Protein AF-A0A964H8T5-F1 (afdb_monomer)

Nearest PDB structures (foldseek):
  8rdw-assembly1_Qb  TM=2.707E-01  e=1.344E+00  Psychrobacter urativorans
  7ane-assembly1_L  TM=2.954E-01  e=2.778E+00  Leishmania major
  6tc5-assembly1_AAA  TM=3.002E-01  e=4.344E+00  Sorghum bicolor

Radius of gyration: 20.87 Å; Cα contacts (8 Å, |Δi|>4): 339; chains: 1; bounding box: 49×33×63 Å

Solvent-accessible surface area (backbone atoms only — not comparable to full-atom values): 9439 Å² total; per-residue (Å²): 131,40,15,21,46,33,18,41,90,88,65,52,77,44,73,36,87,81,26,34,17,25,14,31,51,101,88,43,81,39,74,54,54,76,90,35,53,35,66,64,55,86,80,43,48,80,47,72,41,82,40,29,30,22,37,27,33,40,98,91,38,83,40,80,35,54,56,58,95,91,38,60,39,22,21,40,29,28,38,65,43,70,33,53,46,66,73,24,33,46,28,54,46,77,76,43,88,59,77,79,77,76,96,65,70,54,12,10,39,26,35,46,98,93,36,61,19,32,27,31,44,82,80,46,90,42,70,90,61,37,64,84,76,64,33,77,68,52,51,54,50,47,53,51,54,47,53,54,56,42,70,76,43,73,85,44,65,66,58,56,53,51,45,49,48,62,73,76,69,108

Sequence (170 aa):
MPSLLYADPRGRIFDSPRHQALGLSGGDFVPVPERDLVPLPPGSEIFVIRKGIVVAQRDGAPAYLERLGGKRIFPVAAFMPAGYTRTLLPAYVERDEKPLLPLWSYTALAWHKGRICGAAELVARNPKADPELHSPEQDKRLATLVGERLRREPGNRLLRQLARCALEYH

Foldseek 3Di:
DWFAWWAFPVRDIDTDPQWFFWFDDPNDTDGQDPVQWDFADPPKDKDWPPQWFAWTDHPRDIDTHQDDPNGGITWMWMAGWPQKDAPGAADTDGNDPDDDDPPGPTFHWTDDPNGIITRIDRRDDDPVRDVVCVDPVNLVVLLVVLVVVCVVPVPDPVSVVVSCCSNVPD

Mean predicted aligned error: 5.76 Å

pLDDT: mean 93.68, std 6.3, range [61.41, 98.62]

Structure (mmCIF, N/CA/C/O backbone):
data_AF-A0A964H8T5-F1
#
_entry.id   AF-A0A964H8T5-F1
#
loop_
_atom_site.group_PDB
_atom_site.id
_atom_site.type_symbol
_atom_site.label_atom_id
_atom_s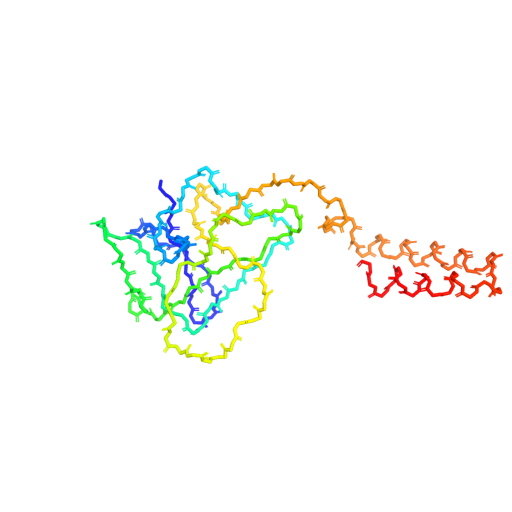ite.label_alt_id
_atom_site.label_comp_id
_atom_site.label_asym_id
_atom_site.label_entity_id
_atom_site.label_seq_id
_atom_site.pdbx_PDB_ins_code
_atom_site.Cartn_x
_atom_site.Cartn_y
_atom_site.Cartn_z
_atom_site.occupancy
_atom_site.B_iso_or_equiv
_atom_site.auth_seq_id
_atom_site.auth_comp_id
_atom_site.auth_asym_id
_atom_site.auth_atom_id
_atom_site.pdbx_PDB_model_num
ATOM 1 N N . MET A 1 1 ? 1.360 9.350 -17.872 1.00 86.56 1 MET A N 1
ATOM 2 C CA . MET A 1 1 ? 1.784 7.971 -17.559 1.00 86.56 1 MET A CA 1
ATOM 3 C C . MET A 1 1 ? 2.269 7.888 -16.118 1.00 86.56 1 MET A C 1
ATOM 5 O O . MET A 1 1 ? 3.174 8.641 -15.767 1.00 86.56 1 MET A O 1
ATOM 9 N N . PRO A 1 2 ? 1.676 7.023 -15.282 1.00 96.94 2 PRO A N 1
ATOM 10 C CA . PRO A 1 2 ? 2.133 6.784 -13.913 1.00 96.94 2 PRO A CA 1
ATOM 11 C C . PRO A 1 2 ? 3.502 6.098 -13.882 1.00 96.94 2 PRO A C 1
ATOM 13 O O . PRO A 1 2 ? 3.706 5.097 -14.575 1.00 96.94 2 PRO A O 1
ATOM 16 N N . SER A 1 3 ? 4.438 6.627 -13.094 1.00 97.94 3 SER A N 1
ATOM 17 C CA . SER A 1 3 ? 5.787 6.069 -12.978 1.00 97.94 3 SER A CA 1
ATOM 18 C C . SER A 1 3 ? 5.905 5.093 -11.813 1.00 97.94 3 SER A C 1
ATOM 20 O O . SER A 1 3 ? 5.216 5.201 -10.796 1.00 97.94 3 SER A O 1
ATOM 22 N N . LEU A 1 4 ? 6.792 4.115 -11.987 1.00 98.31 4 LEU A N 1
ATOM 23 C CA . LEU A 1 4 ? 7.150 3.129 -10.977 1.00 98.31 4 LEU A CA 1
ATOM 24 C C . LEU A 1 4 ? 7.574 3.819 -9.677 1.00 98.31 4 LEU A C 1
ATOM 26 O O . LEU A 1 4 ? 8.394 4.734 -9.712 1.00 98.31 4 LEU A O 1
AT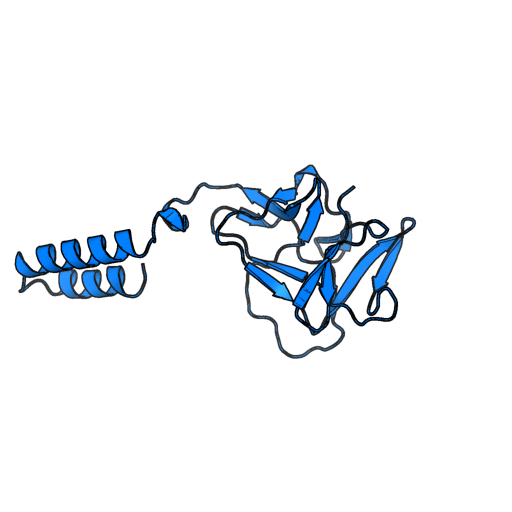OM 30 N N . LEU A 1 5 ? 7.101 3.295 -8.547 1.00 98.50 5 LEU A N 1
ATOM 31 C CA . LEU A 1 5 ? 7.672 3.545 -7.228 1.00 98.50 5 LEU A CA 1
ATOM 32 C C . LEU A 1 5 ? 8.459 2.322 -6.753 1.00 98.50 5 LEU A C 1
ATOM 34 O O . LEU A 1 5 ? 8.057 1.183 -6.982 1.00 98.50 5 LEU A O 1
ATOM 38 N N . TYR A 1 6 ? 9.576 2.555 -6.074 1.00 98.56 6 TYR A N 1
ATOM 39 C CA . TYR A 1 6 ? 10.396 1.507 -5.473 1.00 98.56 6 TYR A CA 1
ATOM 40 C C . TYR A 1 6 ? 11.024 1.989 -4.165 1.00 98.56 6 TYR A C 1
ATOM 42 O O . TYR A 1 6 ? 11.146 3.190 -3.923 1.00 98.56 6 TYR A O 1
ATOM 50 N N . ALA A 1 7 ? 11.461 1.048 -3.330 1.00 98.62 7 ALA A N 1
ATOM 51 C CA . ALA A 1 7 ? 12.202 1.341 -2.111 1.00 98.62 7 ALA A CA 1
ATOM 52 C C . ALA A 1 7 ? 13.691 1.012 -2.252 1.00 98.62 7 ALA A C 1
ATOM 54 O O . ALA A 1 7 ? 14.068 0.029 -2.892 1.00 98.62 7 ALA A O 1
ATOM 55 N N . ASP A 1 8 ? 14.544 1.802 -1.606 1.00 97.75 8 ASP A N 1
ATOM 56 C CA . ASP A 1 8 ? 15.945 1.444 -1.378 1.00 97.75 8 ASP A CA 1
ATOM 57 C C . ASP A 1 8 ? 16.100 0.494 -0.162 1.00 97.75 8 ASP A C 1
ATOM 59 O O . ASP A 1 8 ? 15.124 0.188 0.531 1.00 97.75 8 ASP A O 1
ATOM 63 N N . PRO A 1 9 ? 17.319 0.020 0.169 1.00 97.06 9 PRO A N 1
ATOM 64 C CA . PRO A 1 9 ? 17.523 -0.868 1.317 1.00 97.06 9 PRO A CA 1
ATOM 65 C C . PRO A 1 9 ? 17.124 -0.271 2.671 1.00 97.06 9 PRO A C 1
ATOM 67 O O . PRO A 1 9 ? 16.780 -1.029 3.584 1.00 97.06 9 PRO A O 1
ATOM 70 N N . ARG A 1 10 ? 17.137 1.064 2.789 1.00 97.06 10 ARG A N 1
ATOM 71 C CA . ARG A 1 10 ? 16.727 1.811 3.986 1.00 97.06 10 ARG A CA 1
ATOM 72 C C . ARG A 1 10 ? 15.213 2.051 4.037 1.00 97.06 10 ARG A C 1
ATOM 74 O O . ARG A 1 10 ? 14.747 2.651 4.995 1.00 97.06 10 ARG A O 1
ATOM 81 N N . GLY A 1 11 ? 14.457 1.584 3.041 1.00 96.56 11 GLY A N 1
ATOM 82 C CA . GLY A 1 11 ? 13.008 1.761 2.957 1.00 96.56 11 GLY A CA 1
ATOM 83 C C . GLY A 1 11 ? 12.575 3.140 2.460 1.00 96.56 11 GLY A C 1
ATOM 84 O O . GLY A 1 11 ? 11.400 3.475 2.555 1.00 96.56 11 GLY A O 1
ATOM 85 N N . ARG A 1 12 ? 13.497 3.950 1.925 1.00 97.62 12 ARG A N 1
ATOM 86 C CA . ARG A 1 12 ? 13.146 5.244 1.328 1.00 97.62 12 ARG A CA 1
ATOM 87 C C . ARG A 1 12 ? 12.532 5.015 -0.043 1.00 97.62 12 ARG A C 1
ATOM 89 O O . ARG A 1 12 ? 13.066 4.224 -0.820 1.00 97.62 12 ARG A O 1
ATOM 96 N N . ILE A 1 13 ? 11.440 5.717 -0.319 1.00 98.06 13 ILE A N 1
ATOM 97 C CA . ILE A 1 13 ? 10.645 5.565 -1.535 1.00 98.06 13 ILE A CA 1
ATOM 98 C C . ILE A 1 13 ? 11.135 6.545 -2.603 1.00 98.06 13 ILE A C 1
ATOM 100 O O . ILE A 1 13 ? 11.359 7.719 -2.314 1.00 98.06 13 ILE A O 1
ATOM 104 N N . PHE A 1 14 ? 11.288 6.058 -3.829 1.00 98.06 14 PHE A N 1
ATOM 105 C CA . PHE A 1 14 ? 11.718 6.829 -4.992 1.00 98.06 14 PHE A CA 1
ATOM 106 C C . PHE A 1 14 ? 10.849 6.479 -6.194 1.00 98.06 14 PHE A C 1
ATOM 108 O O . PHE A 1 14 ? 10.369 5.348 -6.304 1.00 98.06 14 PHE A O 1
ATOM 115 N N . ASP A 1 15 ? 10.683 7.424 -7.113 1.00 97.50 15 ASP A N 1
ATOM 116 C CA . ASP A 1 15 ? 10.072 7.171 -8.409 1.00 97.50 15 ASP A CA 1
ATOM 117 C C . ASP A 1 15 ? 11.125 6.856 -9.483 1.00 97.50 15 ASP A C 1
ATOM 119 O O . ASP A 1 15 ? 12.313 7.168 -9.361 1.00 97.50 15 ASP A O 1
ATOM 123 N N . SER A 1 16 ? 10.694 6.210 -10.565 1.00 96.81 16 SER A N 1
ATOM 124 C CA . SER A 1 16 ? 11.520 6.006 -11.753 1.00 96.81 16 SER A CA 1
ATOM 125 C C . SER A 1 16 ? 10.772 6.451 -13.011 1.00 96.81 16 SER A C 1
ATOM 127 O O . SER A 1 16 ? 10.031 5.657 -13.586 1.00 96.81 16 SER A O 1
ATOM 129 N N . PRO A 1 17 ? 10.985 7.686 -13.506 1.00 93.50 17 PRO A N 1
ATOM 130 C CA . PRO A 1 17 ? 10.256 8.223 -14.663 1.00 93.50 17 PRO A CA 1
ATOM 131 C C . PRO A 1 17 ? 10.416 7.416 -15.959 1.00 93.50 17 PRO A C 1
ATOM 133 O O . PRO A 1 17 ? 9.584 7.508 -16.855 1.00 93.50 17 PRO A O 1
ATOM 136 N N . ARG A 1 18 ? 11.491 6.623 -16.069 1.00 94.38 18 ARG A N 1
ATOM 137 C CA . ARG A 1 18 ? 11.777 5.760 -17.229 1.00 94.38 18 ARG A CA 1
ATOM 138 C C . ARG A 1 18 ? 11.046 4.414 -17.189 1.00 94.38 18 ARG A C 1
ATOM 140 O O . ARG A 1 18 ? 11.165 3.648 -18.139 1.00 94.38 18 ARG A O 1
ATOM 147 N N . HIS A 1 19 ? 10.347 4.114 -16.097 1.00 97.75 19 HIS A N 1
ATOM 148 C CA . HIS A 1 19 ? 9.633 2.859 -15.902 1.00 97.75 19 HIS A CA 1
ATOM 149 C C . HIS A 1 19 ? 8.174 3.161 -15.569 1.00 97.75 19 HIS A C 1
ATOM 151 O O . HIS A 1 19 ? 7.871 3.897 -14.630 1.00 97.75 19 HIS A O 1
ATOM 157 N N . GLN A 1 20 ? 7.260 2.587 -16.339 1.00 98.00 20 GLN A N 1
ATOM 158 C CA . GLN A 1 20 ? 5.832 2.681 -16.082 1.00 98.00 20 GLN A CA 1
ATOM 159 C C . GLN A 1 20 ? 5.445 1.750 -14.933 1.00 98.00 20 GLN A C 1
ATOM 161 O O . GLN A 1 20 ? 5.897 0.603 -14.881 1.00 98.00 20 GLN A O 1
ATOM 166 N N . ALA A 1 21 ? 4.597 2.238 -14.026 1.00 98.38 21 ALA A N 1
ATOM 167 C CA . ALA A 1 21 ? 4.057 1.415 -12.952 1.00 98.38 21 ALA A CA 1
ATOM 168 C C . ALA A 1 21 ? 3.143 0.317 -13.513 1.00 98.38 21 ALA A C 1
ATOM 170 O O . ALA A 1 21 ? 2.263 0.586 -14.340 1.00 98.38 21 ALA A O 1
ATOM 171 N N . LEU A 1 22 ? 3.338 -0.905 -13.021 1.00 98.56 22 LEU A N 1
ATOM 172 C CA . LEU A 1 22 ? 2.464 -2.042 -13.279 1.00 98.56 22 LEU A CA 1
ATOM 173 C C . LEU A 1 22 ? 1.727 -2.433 -11.994 1.00 98.56 22 LEU A C 1
ATOM 175 O O . LEU A 1 22 ? 2.213 -2.210 -10.884 1.00 98.56 22 LEU A O 1
ATOM 179 N N . GLY A 1 23 ? 0.556 -3.030 -12.166 1.00 98.31 23 GLY A N 1
ATOM 180 C CA . GLY A 1 23 ? -0.157 -3.774 -11.137 1.00 98.31 23 GLY A CA 1
ATOM 181 C C . GLY A 1 23 ? -0.382 -5.213 -11.590 1.00 98.31 23 GLY A C 1
ATOM 182 O O . GLY A 1 23 ? -0.181 -5.547 -12.756 1.00 98.31 23 GLY A O 1
ATOM 183 N N . LEU A 1 24 ? -0.787 -6.064 -10.658 1.00 97.69 24 LEU A N 1
ATOM 184 C CA . LEU A 1 24 ? -1.145 -7.452 -10.914 1.00 97.69 24 LEU A CA 1
ATOM 185 C C . LEU A 1 24 ? -2.676 -7.587 -10.913 1.00 97.69 24 LEU A C 1
ATOM 187 O O . LEU A 1 24 ? -3.335 -7.214 -9.937 1.00 97.69 24 LEU A O 1
ATOM 191 N N . SER A 1 25 ? -3.223 -8.131 -12.001 1.00 97.06 25 SER A N 1
ATOM 192 C CA . SER A 1 25 ? -4.651 -8.420 -12.181 1.00 97.06 25 SER A CA 1
ATOM 193 C C . SER A 1 25 ? -4.820 -9.805 -12.788 1.00 97.06 25 SER A C 1
ATOM 195 O O . SER A 1 25 ? -4.269 -10.078 -13.846 1.00 97.06 25 SER A O 1
ATOM 197 N N . GLY A 1 26 ? -5.546 -10.704 -12.119 1.00 92.38 26 GLY A N 1
ATOM 198 C CA . GLY A 1 26 ? -5.839 -12.037 -12.667 1.00 92.38 26 GLY A CA 1
ATOM 199 C C . GLY A 1 26 ? -4.620 -12.921 -12.981 1.00 92.38 26 GLY A C 1
ATOM 200 O O . GLY A 1 26 ? -4.780 -13.925 -13.660 1.00 92.38 2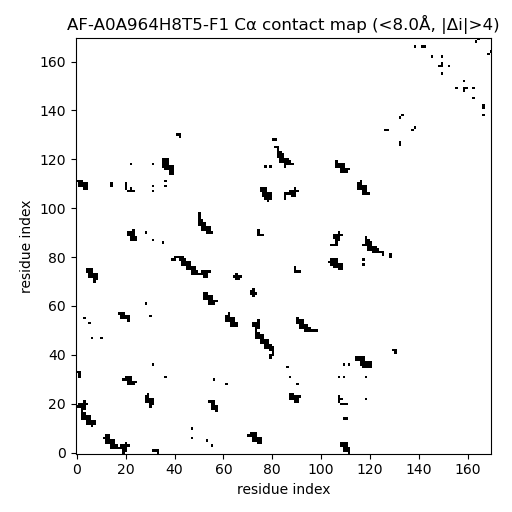6 GLY A O 1
ATOM 201 N N . GLY A 1 27 ? -3.424 -12.572 -12.490 1.00 92.50 27 GLY A N 1
ATOM 202 C CA . GLY A 1 27 ? -2.160 -13.247 -12.815 1.00 92.50 27 GLY A CA 1
ATOM 203 C C . GLY A 1 27 ? -1.281 -12.488 -13.815 1.00 92.50 27 GLY A C 1
ATOM 204 O O . GLY A 1 27 ? -0.087 -12.767 -13.892 1.00 92.50 27 GLY A O 1
ATOM 205 N N . ASP A 1 28 ? -1.828 -11.482 -14.496 1.00 96.75 28 ASP A N 1
ATOM 206 C CA . ASP A 1 28 ? -1.115 -10.691 -15.494 1.00 96.75 28 ASP A CA 1
ATOM 207 C C . ASP A 1 28 ? -0.587 -9.375 -14.921 1.00 96.75 28 ASP A C 1
ATOM 209 O O . ASP A 1 28 ? -1.243 -8.696 -14.120 1.00 96.75 28 ASP A O 1
ATOM 213 N N . PHE A 1 29 ? 0.599 -8.978 -15.385 1.00 98.19 29 PHE A N 1
ATOM 214 C CA . PHE A 1 29 ? 1.116 -7.637 -15.144 1.00 98.19 29 PHE A CA 1
ATOM 215 C C . PHE A 1 29 ? 0.510 -6.660 -16.146 1.00 98.19 29 PHE A C 1
ATOM 217 O O . PHE A 1 29 ? 0.733 -6.768 -17.352 1.00 98.19 29 PHE A O 1
ATOM 224 N N . VAL A 1 30 ? -0.228 -5.679 -15.636 1.00 97.56 30 VAL A N 1
ATOM 225 C CA . VAL A 1 30 ? -0.944 -4.690 -16.445 1.00 97.56 30 VAL A CA 1
ATOM 226 C C . VAL A 1 30 ? -0.517 -3.272 -16.073 1.00 97.56 30 VAL A C 1
ATOM 228 O O . VAL A 1 30 ? -0.254 -3.001 -14.897 1.00 97.56 30 VAL A O 1
ATOM 231 N N . PRO A 1 31 ? -0.436 -2.336 -17.036 1.00 97.56 31 PRO A N 1
ATOM 232 C CA . PRO A 1 31 ? -0.211 -0.931 -16.725 1.00 97.56 31 PRO A CA 1
ATOM 233 C C . PRO A 1 31 ? -1.262 -0.398 -15.760 1.00 97.56 31 PRO A C 1
ATOM 235 O O . PRO A 1 31 ? -2.454 -0.598 -15.984 1.00 97.56 31 PRO A O 1
ATOM 238 N N . VAL A 1 32 ? -0.831 0.313 -14.714 1.00 97.81 32 VAL A N 1
ATOM 239 C CA . VAL A 1 32 ? -1.777 0.954 -13.793 1.00 97.81 32 VAL A CA 1
ATOM 240 C C . VAL A 1 32 ? -2.496 2.082 -14.543 1.00 97.81 32 VAL A C 1
ATOM 242 O O . VAL A 1 32 ? -1.834 3.031 -14.986 1.00 97.81 32 VAL A O 1
ATOM 245 N N . PRO A 1 33 ? -3.824 2.007 -14.731 1.00 96.56 33 PRO A N 1
ATOM 246 C CA . PRO A 1 33 ? -4.548 3.021 -15.480 1.00 96.56 33 PRO A CA 1
ATOM 247 C C . PRO A 1 33 ? -4.715 4.285 -14.628 1.00 96.56 33 PRO A C 1
ATOM 249 O O . PRO A 1 33 ? -4.983 4.218 -13.433 1.00 96.56 33 PRO A O 1
ATOM 252 N N . GLU A 1 34 ? -4.600 5.464 -15.246 1.00 96.94 34 GLU A N 1
ATOM 253 C CA . GLU A 1 34 ? -4.678 6.743 -14.514 1.00 96.94 34 GLU A CA 1
ATOM 254 C C . GLU A 1 34 ? -6.025 6.947 -13.802 1.00 96.94 34 GLU A C 1
ATOM 256 O O . GLU A 1 34 ? -6.072 7.600 -12.765 1.00 96.94 34 GLU A O 1
ATOM 261 N N . ARG A 1 35 ? -7.105 6.360 -14.334 1.00 96.12 35 ARG A N 1
ATOM 262 C CA . ARG A 1 35 ? -8.452 6.403 -13.740 1.00 96.12 35 ARG A CA 1
ATOM 263 C C . ARG A 1 35 ? -8.574 5.646 -12.413 1.00 96.12 35 ARG A C 1
ATOM 265 O O . ARG A 1 35 ? -9.459 5.973 -11.635 1.00 96.12 35 ARG A O 1
ATOM 272 N N . ASP A 1 36 ? -7.688 4.688 -12.154 1.00 96.44 36 ASP A N 1
ATOM 273 C CA . ASP A 1 36 ? -7.693 3.894 -10.922 1.00 96.44 36 ASP A CA 1
ATOM 274 C C . ASP A 1 36 ? -6.771 4.509 -9.856 1.00 96.44 36 ASP A C 1
ATOM 276 O O . ASP A 1 36 ? -6.633 3.966 -8.763 1.00 96.44 36 ASP A O 1
ATOM 280 N N . LEU A 1 37 ? -6.075 5.610 -10.164 1.00 98.12 37 LEU A N 1
ATOM 281 C CA . LEU A 1 37 ? -5.120 6.213 -9.243 1.00 98.12 37 LEU A CA 1
ATOM 282 C C . LEU A 1 37 ? -5.778 7.238 -8.335 1.00 98.12 37 LEU A C 1
ATOM 284 O O . LEU A 1 37 ? -6.167 8.327 -8.762 1.00 98.12 37 LEU A O 1
ATOM 288 N N . VAL A 1 38 ? -5.757 6.934 -7.043 1.00 97.62 38 VAL A N 1
ATOM 289 C CA . VAL A 1 38 ? -6.139 7.868 -5.986 1.00 97.62 38 VAL A CA 1
ATOM 290 C C . VAL A 1 38 ? -4.888 8.249 -5.195 1.00 97.62 38 VAL A C 1
ATOM 292 O O . VAL A 1 38 ? -4.139 7.353 -4.795 1.00 97.62 38 VAL A O 1
ATOM 295 N N . PRO A 1 39 ? -4.627 9.549 -4.941 1.00 97.75 39 PRO A N 1
ATOM 296 C CA . PRO A 1 39 ? -3.600 9.958 -3.985 1.00 97.75 39 PRO A CA 1
ATOM 297 C C . PRO A 1 39 ? -3.789 9.230 -2.657 1.00 97.75 39 PRO A C 1
ATOM 299 O O . PRO A 1 39 ? -4.927 9.097 -2.211 1.00 97.75 39 PRO A O 1
ATOM 302 N N . LEU A 1 40 ? -2.705 8.768 -2.027 1.00 96.38 40 LEU A N 1
ATOM 303 C CA . LEU A 1 40 ? -2.840 8.021 -0.778 1.00 96.38 40 LEU A CA 1
ATOM 304 C C . LEU A 1 40 ? -3.605 8.847 0.271 1.00 96.38 40 LEU A C 1
ATOM 306 O O . LEU A 1 40 ? -3.139 9.929 0.642 1.00 96.38 40 LEU A O 1
ATOM 310 N N . PRO A 1 41 ? -4.778 8.375 0.732 1.00 92.88 41 PRO A N 1
ATOM 311 C CA . PRO A 1 41 ? -5.555 9.077 1.736 1.00 92.88 41 PRO A CA 1
ATOM 312 C C . PRO A 1 41 ? -4.830 9.047 3.091 1.00 92.88 41 PRO A C 1
ATOM 314 O O . PRO A 1 41 ? -4.038 8.127 3.346 1.00 92.88 41 PRO A O 1
ATOM 317 N N . PRO A 1 42 ? -5.118 10.010 3.983 1.00 88.44 42 PRO A N 1
ATOM 318 C CA . PRO A 1 42 ? -4.672 9.955 5.373 1.00 88.44 42 PRO A CA 1
ATOM 319 C C . PRO A 1 42 ? -5.011 8.605 6.019 1.00 88.44 42 PRO A C 1
ATOM 321 O O . PRO A 1 42 ? -6.074 8.047 5.766 1.00 88.44 42 PRO A O 1
ATOM 324 N N . GLY A 1 43 ? -4.093 8.063 6.822 1.00 86.88 43 GLY A N 1
ATOM 325 C CA . GLY A 1 43 ? -4.229 6.724 7.414 1.00 86.88 43 GLY A CA 1
ATOM 326 C C . GLY A 1 43 ? -3.785 5.566 6.509 1.00 86.88 43 GLY A C 1
ATOM 327 O O . GLY A 1 43 ? -3.853 4.414 6.927 1.00 86.88 43 GLY A O 1
ATOM 328 N N . SER A 1 44 ? -3.314 5.842 5.287 1.00 93.56 44 SER A N 1
ATOM 329 C CA . SER A 1 44 ? -2.627 4.830 4.473 1.00 93.56 44 SER A CA 1
ATOM 330 C C . SER A 1 44 ? -1.241 4.514 5.029 1.00 93.56 44 SER A C 1
ATOM 332 O O . SER A 1 44 ? -0.550 5.397 5.538 1.00 93.56 44 SER A O 1
ATOM 334 N N . GLU A 1 45 ? -0.788 3.281 4.822 1.00 94.75 45 GLU A N 1
ATOM 335 C CA . GLU A 1 45 ? 0.555 2.836 5.195 1.00 94.75 45 GLU A CA 1
ATOM 336 C C . GLU A 1 45 ? 1.267 2.228 3.984 1.00 94.75 45 GLU A C 1
ATOM 338 O O . GLU A 1 45 ? 0.653 1.512 3.193 1.00 94.75 45 GLU A O 1
ATOM 343 N N . ILE A 1 46 ? 2.557 2.533 3.815 1.00 97.50 46 ILE A N 1
ATOM 344 C CA . ILE A 1 46 ? 3.389 2.016 2.719 1.00 97.50 46 ILE A CA 1
ATOM 345 C C . ILE A 1 46 ? 4.289 0.903 3.252 1.00 97.50 46 ILE A C 1
ATOM 347 O O . ILE A 1 46 ? 4.965 1.064 4.265 1.00 97.50 46 ILE A O 1
ATOM 351 N N . PHE A 1 47 ? 4.373 -0.195 2.506 1.00 97.31 47 PHE A N 1
ATOM 352 C CA . PHE A 1 47 ? 5.176 -1.363 2.843 1.00 97.31 47 PHE A CA 1
ATOM 353 C C . PHE A 1 47 ? 6.251 -1.635 1.803 1.00 97.31 47 PHE A C 1
ATOM 355 O O . PHE A 1 47 ? 6.058 -1.421 0.606 1.00 97.31 47 PHE A O 1
ATOM 362 N N . VAL A 1 48 ? 7.369 -2.188 2.272 1.00 97.50 48 VAL A N 1
ATOM 363 C CA . VAL A 1 48 ? 8.475 -2.653 1.431 1.00 97.50 48 VAL A CA 1
ATOM 364 C C . VAL A 1 48 ? 8.459 -4.176 1.370 1.00 97.50 48 VAL A C 1
ATOM 366 O O . VAL A 1 48 ? 8.646 -4.849 2.385 1.00 97.50 48 VAL A O 1
ATOM 369 N N . ILE A 1 49 ? 8.303 -4.734 0.171 1.00 96.94 49 ILE A N 1
ATOM 370 C CA . ILE A 1 49 ? 8.243 -6.183 -0.046 1.00 96.94 49 ILE A CA 1
ATOM 371 C C . ILE A 1 49 ? 9.667 -6.715 -0.242 1.00 96.94 49 ILE A C 1
ATOM 373 O O . ILE A 1 49 ? 10.146 -6.901 -1.358 1.00 96.94 49 ILE A O 1
ATOM 377 N N . ARG A 1 50 ? 10.387 -6.963 0.861 1.00 95.31 50 ARG A N 1
ATOM 378 C CA . ARG A 1 50 ? 11.819 -7.341 0.818 1.00 95.31 50 ARG A CA 1
ATOM 379 C C . ARG A 1 50 ? 12.119 -8.660 0.098 1.00 95.31 50 ARG A C 1
ATOM 381 O O . ARG A 1 50 ? 13.251 -8.857 -0.344 1.00 95.31 50 ARG A O 1
ATOM 388 N N . LYS A 1 51 ? 11.117 -9.532 -0.020 1.00 93.88 51 LYS A N 1
ATOM 389 C CA . LYS A 1 51 ? 11.206 -10.814 -0.727 1.00 93.88 51 LYS A CA 1
ATOM 390 C C . LYS A 1 51 ? 10.910 -10.722 -2.226 1.00 93.88 51 LYS A C 1
ATOM 392 O O . LYS A 1 51 ? 10.930 -11.745 -2.896 1.00 93.88 51 LYS A O 1
ATOM 397 N N . GLY A 1 52 ? 10.589 -9.539 -2.750 1.00 95.69 52 GLY A N 1
ATOM 398 C CA . GLY A 1 52 ? 10.154 -9.370 -4.134 1.00 95.69 52 GLY A CA 1
ATOM 399 C C . GLY A 1 52 ? 11.200 -8.732 -5.049 1.00 95.69 52 GLY A C 1
ATOM 400 O O . GLY A 1 52 ? 12.061 -7.973 -4.603 1.00 95.69 52 GLY A O 1
ATOM 401 N N . ILE A 1 53 ? 11.078 -9.013 -6.343 1.00 97.94 53 ILE A N 1
ATOM 402 C CA . ILE A 1 53 ? 11.731 -8.300 -7.445 1.00 97.94 53 ILE A CA 1
ATOM 403 C C . ILE A 1 53 ? 10.714 -7.324 -8.027 1.00 97.94 53 ILE A C 1
ATOM 405 O O . ILE A 1 53 ? 9.562 -7.693 -8.260 1.00 97.94 53 ILE A O 1
ATOM 409 N N . VAL A 1 54 ? 11.130 -6.077 -8.250 1.00 98.38 54 VAL A N 1
ATOM 410 C CA . VAL A 1 54 ? 10.256 -5.045 -8.817 1.00 98.38 54 VAL A CA 1
ATOM 411 C C . VAL A 1 54 ? 9.904 -5.412 -10.251 1.00 98.38 54 VAL A C 1
ATOM 413 O O . VAL A 1 54 ? 10.800 -5.713 -11.037 1.00 98.38 54 VAL A O 1
ATOM 416 N N . VAL A 1 55 ? 8.621 -5.342 -10.599 1.00 98.38 55 VAL A N 1
ATOM 417 C CA . VAL A 1 55 ? 8.165 -5.501 -11.981 1.00 98.38 55 VAL A CA 1
ATOM 418 C C . VAL A 1 55 ? 7.572 -4.181 -12.453 1.00 98.38 55 VAL A C 1
ATOM 420 O O . VAL A 1 55 ? 6.718 -3.589 -11.797 1.00 98.38 55 VAL A O 1
ATOM 423 N N . ALA A 1 56 ? 8.060 -3.697 -13.586 1.00 98.06 56 ALA A N 1
ATOM 424 C CA . ALA A 1 56 ? 7.618 -2.458 -14.210 1.00 98.06 56 ALA A CA 1
ATOM 425 C C . ALA A 1 56 ? 7.564 -2.635 -15.724 1.00 98.06 56 ALA A C 1
ATOM 427 O O . ALA A 1 56 ? 8.018 -3.652 -16.234 1.00 98.06 56 ALA A O 1
ATOM 428 N N . GLN A 1 57 ? 7.051 -1.654 -16.459 1.00 97.56 57 GLN A N 1
ATOM 429 C CA . GLN A 1 57 ? 7.125 -1.664 -17.919 1.00 97.56 57 GLN A CA 1
ATOM 430 C C . GLN A 1 57 ? 8.159 -0.659 -18.413 1.00 97.56 57 GLN A C 1
ATOM 432 O O . GLN A 1 57 ? 8.225 0.479 -17.942 1.00 97.56 57 GLN A O 1
ATOM 437 N N . ARG A 1 58 ? 8.966 -1.086 -19.380 1.00 96.19 58 ARG A N 1
ATOM 438 C CA . ARG A 1 58 ? 9.952 -0.260 -20.069 1.00 96.19 58 ARG A CA 1
ATOM 439 C C . ARG A 1 58 ? 9.960 -0.635 -21.543 1.00 96.19 58 ARG A C 1
ATOM 441 O O . ARG A 1 58 ? 9.971 -1.814 -21.871 1.00 96.19 58 ARG A O 1
ATOM 448 N N . ASP A 1 59 ? 9.927 0.370 -22.413 1.00 92.62 59 ASP A N 1
ATOM 449 C CA . ASP A 1 59 ? 9.978 0.186 -23.870 1.00 92.62 59 ASP A CA 1
ATOM 450 C C . ASP A 1 59 ? 8.908 -0.805 -24.397 1.00 92.62 59 ASP A C 1
ATOM 452 O O . ASP A 1 59 ? 9.130 -1.544 -25.349 1.00 92.62 59 ASP A O 1
ATOM 456 N N . GLY A 1 60 ? 7.732 -0.828 -23.751 1.00 91.00 60 GLY A N 1
ATOM 457 C CA . GLY A 1 60 ? 6.595 -1.683 -24.119 1.00 91.00 60 GLY A CA 1
ATOM 458 C C . GLY A 1 60 ? 6.647 -3.127 -23.603 1.00 91.00 60 GLY A C 1
ATOM 459 O O . GLY A 1 60 ? 5.733 -3.890 -23.896 1.00 91.00 60 GLY A O 1
ATOM 460 N N . ALA A 1 61 ? 7.665 -3.502 -22.822 1.00 93.94 61 ALA A N 1
ATOM 461 C CA . ALA A 1 61 ? 7.811 -4.846 -22.264 1.00 93.94 61 ALA A CA 1
ATOM 462 C C . ALA A 1 61 ? 7.963 -4.834 -20.728 1.00 93.94 61 ALA A C 1
ATOM 464 O O . ALA A 1 61 ? 8.448 -3.845 -20.160 1.00 93.94 61 ALA A O 1
ATOM 465 N N . PRO A 1 62 ? 7.591 -5.926 -20.032 1.00 95.12 62 PRO A N 1
ATOM 466 C CA . PRO A 1 62 ? 7.902 -6.098 -18.618 1.00 95.12 62 PRO A CA 1
ATOM 467 C C . PRO A 1 62 ? 9.415 -6.108 -18.365 1.00 95.12 62 PRO A C 1
ATOM 469 O O . PRO A 1 62 ? 10.177 -6.812 -19.025 1.00 95.12 62 PRO A O 1
ATOM 472 N N . ALA A 1 63 ? 9.843 -5.350 -17.364 1.00 97.19 63 ALA A N 1
ATOM 473 C CA . ALA A 1 63 ? 11.203 -5.273 -16.866 1.00 97.19 63 ALA A CA 1
ATOM 474 C C . ALA A 1 63 ? 11.237 -5.721 -15.399 1.00 97.19 63 ALA A C 1
ATOM 476 O O . ALA A 1 63 ? 10.518 -5.180 -14.556 1.00 97.19 63 ALA A O 1
ATOM 477 N N . TYR A 1 64 ? 12.108 -6.685 -15.104 1.00 97.81 64 TYR A N 1
ATOM 478 C CA . TYR A 1 64 ? 12.325 -7.243 -13.771 1.00 97.81 64 TYR A CA 1
ATOM 479 C C . TYR A 1 64 ? 13.572 -6.602 -13.167 1.00 97.81 64 TYR A C 1
ATOM 481 O O . TYR A 1 64 ? 14.686 -6.787 -13.660 1.00 97.81 64 TYR A O 1
ATOM 489 N N . LEU A 1 65 ? 13.388 -5.795 -12.126 1.00 97.44 65 LEU A N 1
ATOM 490 C CA . LEU A 1 65 ? 14.417 -4.908 -11.602 1.00 97.44 65 LEU A CA 1
ATOM 491 C C . LEU A 1 65 ? 14.768 -5.287 -10.162 1.00 97.44 65 LEU A C 1
ATOM 493 O O . LEU A 1 65 ? 14.045 -4.988 -9.215 1.00 97.44 65 LEU A O 1
ATOM 497 N N . GLU A 1 66 ? 15.933 -5.900 -9.979 1.00 97.06 66 GLU A N 1
ATOM 498 C CA . GLU A 1 66 ? 16.530 -6.066 -8.646 1.00 97.06 66 GLU A CA 1
ATOM 499 C C . GLU A 1 66 ? 17.405 -4.876 -8.249 1.00 97.06 66 GLU A C 1
ATOM 501 O O . GLU A 1 66 ? 17.695 -4.650 -7.068 1.00 97.06 66 GLU A O 1
ATOM 506 N N . ARG A 1 67 ? 17.878 -4.129 -9.253 1.00 97.06 67 ARG A N 1
ATOM 507 C CA . ARG A 1 67 ? 18.772 -2.990 -9.084 1.00 97.06 67 ARG A CA 1
ATOM 508 C C . ARG A 1 67 ? 18.396 -1.847 -10.011 1.00 97.06 67 ARG A C 1
ATOM 510 O O . ARG A 1 67 ? 18.019 -2.066 -11.157 1.00 97.06 67 ARG A O 1
ATOM 517 N N . LEU A 1 68 ? 18.602 -0.625 -9.534 1.00 95.50 68 LEU A N 1
ATOM 518 C CA . LEU A 1 68 ? 18.485 0.598 -10.321 1.00 95.50 68 LEU A CA 1
ATOM 519 C C . LEU A 1 68 ? 19.621 1.549 -9.931 1.00 95.50 68 LEU A C 1
ATOM 521 O O . LEU A 1 68 ? 19.882 1.766 -8.747 1.00 95.50 68 LEU A O 1
ATOM 525 N N . GLY A 1 69 ? 20.367 2.051 -10.921 1.00 91.44 69 GLY A N 1
ATOM 526 C CA . GLY A 1 69 ? 21.565 2.868 -10.670 1.00 91.44 69 GLY A CA 1
ATOM 527 C C . GLY A 1 69 ? 22.622 2.154 -9.811 1.00 91.44 69 GLY A C 1
ATOM 528 O O . GLY A 1 69 ? 23.197 2.757 -8.909 1.00 91.44 69 GLY A O 1
ATOM 529 N N . GLY A 1 70 ? 22.807 0.843 -10.012 1.00 93.06 70 GLY A N 1
ATOM 530 C CA . GLY A 1 70 ? 23.747 -0.000 -9.255 1.00 93.06 70 GLY A CA 1
ATOM 531 C C . GLY A 1 70 ? 23.288 -0.403 -7.844 1.00 93.06 70 GLY A C 1
ATOM 532 O O . GLY A 1 70 ? 23.856 -1.320 -7.244 1.00 93.06 70 GLY A O 1
ATOM 533 N N . LYS A 1 71 ? 22.229 0.215 -7.312 1.00 95.38 71 LYS A N 1
ATOM 534 C CA . LYS A 1 71 ? 21.715 -0.041 -5.958 1.00 95.38 71 LYS A CA 1
ATOM 535 C C . LYS A 1 71 ? 20.597 -1.072 -5.986 1.00 95.38 71 LYS A C 1
ATOM 537 O O . LYS A 1 71 ? 19.792 -1.066 -6.908 1.00 95.38 71 LYS A O 1
ATOM 542 N N . ARG A 1 72 ? 20.541 -1.937 -4.968 1.00 97.19 72 ARG A N 1
ATOM 543 C CA . ARG A 1 72 ? 19.422 -2.872 -4.769 1.00 97.19 72 ARG A CA 1
ATOM 544 C C . ARG A 1 72 ? 18.136 -2.093 -4.495 1.00 97.19 72 ARG A C 1
ATOM 546 O O . ARG A 1 72 ? 18.180 -1.122 -3.741 1.00 97.19 72 ARG A O 1
ATOM 553 N N . ILE A 1 73 ? 17.032 -2.537 -5.083 1.00 98.25 73 ILE A N 1
ATOM 554 C CA . ILE A 1 73 ? 15.706 -1.943 -4.900 1.00 98.25 73 ILE A CA 1
ATOM 555 C C . ILE A 1 73 ? 14.678 -3.008 -4.522 1.00 98.25 73 ILE A C 1
ATOM 557 O O . ILE A 1 73 ? 14.933 -4.202 -4.680 1.00 98.25 73 ILE A O 1
ATOM 561 N N . PHE A 1 74 ? 13.534 -2.565 -4.010 1.00 98.38 74 PHE A N 1
ATOM 562 C CA . PHE A 1 74 ? 12.459 -3.432 -3.544 1.00 98.38 74 PHE A CA 1
ATOM 563 C C . PHE A 1 74 ? 11.091 -2.921 -4.007 1.00 98.38 74 PHE A C 1
ATOM 565 O O . PHE A 1 74 ? 10.901 -1.700 -4.081 1.00 98.38 74 PHE A O 1
ATOM 572 N N . PRO A 1 75 ? 10.134 -3.825 -4.282 1.00 98.25 75 PRO A N 1
ATOM 573 C CA . PRO A 1 75 ? 8.755 -3.448 -4.544 1.00 98.25 75 PRO A CA 1
ATOM 574 C C . PRO A 1 75 ? 8.134 -2.766 -3.338 1.00 98.25 75 PRO A C 1
ATOM 576 O O . PRO A 1 75 ? 8.469 -3.061 -2.185 1.00 98.25 75 PRO A O 1
ATOM 579 N N . VAL A 1 76 ? 7.195 -1.877 -3.630 1.00 98.38 76 VAL A N 1
ATOM 580 C CA . VAL A 1 76 ? 6.419 -1.161 -2.626 1.00 98.38 76 VAL A CA 1
ATOM 581 C C . VAL A 1 76 ? 4.939 -1.378 -2.877 1.00 98.38 76 VAL A C 1
ATOM 583 O O . VAL A 1 76 ? 4.497 -1.509 -4.017 1.00 98.38 76 VAL A O 1
ATOM 586 N N . ALA A 1 77 ? 4.182 -1.422 -1.794 1.00 98.25 77 ALA A N 1
ATOM 587 C CA . ALA A 1 77 ? 2.734 -1.534 -1.805 1.00 98.25 77 ALA A CA 1
ATOM 588 C C . ALA A 1 77 ? 2.157 -0.606 -0.741 1.00 98.25 77 ALA A C 1
ATOM 590 O O . ALA A 1 77 ? 2.895 -0.137 0.126 1.00 98.25 77 ALA A O 1
ATOM 591 N N . ALA A 1 78 ? 0.851 -0.371 -0.771 1.00 97.94 78 ALA A N 1
ATOM 592 C CA . ALA A 1 78 ? 0.175 0.322 0.318 1.00 97.94 78 ALA A CA 1
ATOM 593 C C . ALA A 1 78 ? -1.028 -0.449 0.843 1.00 97.94 78 ALA A C 1
ATOM 595 O O . ALA A 1 78 ? -1.654 -1.217 0.116 1.00 97.94 78 ALA A O 1
ATOM 596 N N . PHE A 1 79 ? -1.350 -0.202 2.105 1.00 95.25 79 PHE A N 1
ATOM 597 C CA . PHE A 1 79 ? -2.676 -0.389 2.674 1.00 95.25 79 PHE A CA 1
ATOM 598 C C . PHE A 1 79 ? -3.401 0.954 2.617 1.00 95.25 79 PHE A C 1
ATOM 600 O O . PHE A 1 79 ? -2.809 1.988 2.927 1.00 95.25 79 PHE A O 1
ATOM 607 N N . MET A 1 80 ? -4.673 0.932 2.225 1.00 94.31 80 MET A N 1
ATOM 608 C CA . MET A 1 80 ? -5.546 2.105 2.244 1.00 94.31 80 MET A CA 1
ATOM 609 C C . MET A 1 80 ? -6.656 1.901 3.284 1.00 94.31 80 MET A C 1
ATOM 611 O O . MET A 1 80 ? -7.093 0.762 3.472 1.00 94.31 80 MET A O 1
ATOM 615 N N . PRO A 1 81 ? -7.135 2.976 3.937 1.00 91.56 81 PRO A N 1
ATOM 616 C CA . PRO A 1 81 ? -8.226 2.917 4.901 1.00 91.56 81 PRO A CA 1
ATOM 617 C C . PRO A 1 81 ? -9.498 2.279 4.339 1.00 91.56 81 PRO A C 1
ATOM 619 O O . PRO A 1 81 ? -9.749 2.263 3.129 1.00 91.56 81 PRO A O 1
ATOM 622 N N . ALA A 1 82 ? -10.350 1.805 5.248 1.00 90.44 82 ALA A N 1
ATOM 623 C CA . ALA A 1 82 ? -11.652 1.256 4.898 1.00 90.44 82 ALA A CA 1
ATOM 624 C C . ALA A 1 82 ? -12.484 2.252 4.071 1.00 90.44 82 ALA A C 1
ATOM 626 O O . ALA A 1 82 ? -12.532 3.444 4.367 1.00 90.44 82 ALA A O 1
ATOM 627 N N . GLY A 1 83 ? -13.175 1.732 3.056 1.00 91.62 83 GLY A N 1
ATOM 628 C CA . GLY A 1 83 ? -13.901 2.536 2.070 1.00 91.62 83 GLY A CA 1
ATOM 629 C C . GLY A 1 83 ? -13.240 2.550 0.694 1.00 91.62 83 GLY A C 1
ATOM 630 O O . GLY A 1 83 ? -13.925 2.795 -0.298 1.00 91.62 83 GLY A O 1
ATOM 631 N N . TYR A 1 84 ? -11.950 2.207 0.617 1.00 94.69 84 TYR A N 1
ATOM 632 C CA . TYR A 1 84 ? -11.234 2.005 -0.639 1.00 94.69 84 TYR A CA 1
ATOM 633 C C . TYR A 1 84 ? -11.206 0.530 -1.042 1.00 94.69 84 TYR A C 1
ATOM 635 O O . TYR A 1 84 ? -10.761 -0.330 -0.282 1.00 94.69 84 TYR A O 1
ATOM 643 N N . THR A 1 85 ? -11.636 0.243 -2.267 1.00 95.50 85 THR A N 1
ATOM 644 C CA . THR A 1 85 ? -11.478 -1.068 -2.901 1.00 95.50 85 THR A CA 1
ATOM 645 C C . THR A 1 85 ? -10.264 -1.014 -3.813 1.00 95.50 85 THR A C 1
ATOM 647 O O . THR A 1 85 ? -10.232 -0.206 -4.736 1.00 95.50 85 THR A O 1
ATOM 650 N N . ARG A 1 86 ? -9.254 -1.858 -3.576 1.00 96.62 86 ARG A N 1
ATOM 651 C CA . ARG A 1 86 ? -8.107 -1.956 -4.494 1.00 96.62 86 ARG A CA 1
ATOM 652 C C . ARG A 1 86 ? -8.564 -2.470 -5.861 1.00 96.62 86 ARG A C 1
ATOM 654 O O . ARG A 1 86 ? -9.345 -3.419 -5.920 1.00 96.62 86 ARG A O 1
ATOM 661 N N . THR A 1 87 ? -8.024 -1.908 -6.936 1.00 97.75 87 THR A N 1
ATOM 662 C CA . THR A 1 87 ? -8.270 -2.405 -8.300 1.00 97.75 87 THR A CA 1
ATOM 663 C C . THR A 1 87 ? -7.144 -3.312 -8.789 1.00 97.75 87 THR A C 1
ATOM 665 O O . THR A 1 87 ? -7.385 -4.196 -9.606 1.00 97.75 87 THR A O 1
ATOM 668 N N . LEU A 1 88 ? -5.928 -3.147 -8.251 1.00 98.38 88 LEU A N 1
ATOM 669 C CA . LEU A 1 88 ? -4.746 -3.930 -8.617 1.00 98.38 88 LEU A CA 1
ATOM 670 C C . LEU A 1 88 ? -3.929 -4.332 -7.385 1.00 98.38 88 LEU A C 1
ATOM 672 O O . LEU A 1 88 ? -3.772 -3.562 -6.435 1.00 98.38 88 LEU A O 1
ATOM 676 N N . LEU A 1 89 ? -3.353 -5.533 -7.426 1.00 98.06 89 LEU A N 1
ATOM 677 C CA . LEU A 1 89 ? -2.308 -5.960 -6.492 1.00 98.06 89 LEU A CA 1
ATOM 678 C C . LEU A 1 89 ? -0.955 -5.336 -6.891 1.00 98.06 89 LEU A C 1
ATOM 680 O O . LEU A 1 89 ? -0.767 -5.002 -8.062 1.00 98.06 89 LEU A O 1
ATOM 684 N N . PRO A 1 90 ? 0.010 -5.177 -5.967 1.00 97.69 90 PRO A N 1
ATOM 685 C CA . PRO A 1 90 ? 1.346 -4.698 -6.324 1.00 97.69 90 PRO A CA 1
ATOM 686 C C . PRO A 1 90 ? 2.027 -5.635 -7.330 1.00 97.69 90 PRO A C 1
ATOM 688 O O . PRO A 1 90 ? 2.015 -6.853 -7.155 1.00 97.69 90 PRO A O 1
ATOM 691 N N . ALA A 1 91 ? 2.649 -5.073 -8.370 1.00 97.50 91 ALA A N 1
ATOM 692 C CA . ALA A 1 91 ? 3.410 -5.853 -9.341 1.00 97.50 91 ALA A CA 1
ATOM 693 C C . ALA A 1 91 ? 4.807 -6.186 -8.802 1.00 97.50 91 ALA A C 1
ATOM 695 O O . ALA A 1 91 ? 5.695 -5.332 -8.710 1.00 97.50 91 ALA A O 1
ATOM 696 N N . TYR A 1 92 ? 5.005 -7.450 -8.451 1.00 97.25 92 TYR A N 1
ATOM 697 C CA . TYR A 1 92 ? 6.305 -8.008 -8.112 1.00 97.25 92 TYR A CA 1
ATOM 698 C C . TYR A 1 92 ? 6.329 -9.505 -8.427 1.00 97.25 92 TYR A C 1
ATOM 700 O O . TYR A 1 92 ? 5.279 -10.133 -8.548 1.00 97.25 92 TYR A O 1
ATOM 708 N N . VAL A 1 93 ? 7.527 -10.078 -8.528 1.00 96.75 93 VAL A N 1
ATOM 709 C CA . VAL A 1 93 ? 7.714 -11.537 -8.472 1.00 96.75 93 VAL A CA 1
ATOM 710 C C . VAL A 1 93 ? 8.468 -11.908 -7.210 1.00 96.75 93 VAL A C 1
ATOM 712 O O . VAL A 1 93 ? 9.304 -11.140 -6.729 1.00 96.75 93 VAL A O 1
ATOM 715 N N . GLU A 1 94 ? 8.163 -13.069 -6.646 1.00 94.62 94 GLU A N 1
ATOM 716 C CA . GLU A 1 94 ? 8.837 -13.545 -5.442 1.00 94.62 94 GLU A CA 1
ATOM 717 C C . GLU A 1 94 ? 10.257 -14.003 -5.781 1.00 94.62 94 GLU A C 1
ATOM 719 O O . GLU A 1 94 ? 10.474 -14.790 -6.698 1.00 94.62 94 GLU A O 1
ATOM 724 N N . ARG A 1 95 ? 11.234 -13.487 -5.036 1.00 92.50 95 ARG A N 1
ATOM 725 C CA . ARG A 1 95 ? 12.611 -13.989 -5.026 1.00 92.50 95 ARG A CA 1
ATOM 726 C C . ARG A 1 95 ? 12.793 -15.102 -3.995 1.00 92.50 95 ARG A C 1
ATOM 728 O O . ARG A 1 95 ? 13.659 -15.950 -4.168 1.00 92.50 95 ARG A O 1
ATOM 735 N N . ASP A 1 96 ? 12.029 -15.043 -2.909 1.00 87.31 96 ASP A N 1
ATOM 736 C CA . ASP A 1 96 ? 12.064 -15.989 -1.796 1.00 87.31 96 ASP A CA 1
ATOM 737 C C . ASP A 1 96 ? 10.624 -16.333 -1.393 1.00 87.31 96 ASP A C 1
ATOM 739 O O . ASP A 1 96 ? 9.757 -15.453 -1.337 1.00 87.31 96 ASP A O 1
ATOM 743 N N . GLU A 1 97 ? 10.376 -17.608 -1.102 1.00 84.38 97 GLU A N 1
ATOM 744 C CA . GLU A 1 97 ? 9.080 -18.106 -0.636 1.00 84.38 97 GLU A CA 1
ATOM 745 C C . GLU A 1 97 ? 8.769 -17.616 0.791 1.00 84.38 97 GLU A C 1
ATOM 747 O O . GLU A 1 97 ? 7.603 -17.526 1.187 1.00 84.38 97 GLU A O 1
ATOM 752 N N . LYS A 1 98 ? 9.799 -17.250 1.571 1.00 87.06 98 LYS A N 1
ATOM 753 C CA . LYS A 1 98 ? 9.677 -16.804 2.965 1.00 87.06 98 LYS A CA 1
ATOM 754 C C . LYS A 1 98 ? 10.212 -15.375 3.181 1.00 87.06 98 LYS A C 1
ATOM 756 O O . LYS A 1 98 ? 11.092 -14.910 2.462 1.00 87.06 98 LYS A O 1
ATOM 761 N N . PRO A 1 99 ? 9.722 -14.666 4.218 1.00 87.50 99 PRO A N 1
ATOM 762 C CA . PRO A 1 99 ? 8.547 -14.999 5.026 1.00 87.50 99 PRO A CA 1
ATOM 763 C C . PRO A 1 99 ? 7.245 -14.837 4.225 1.00 87.50 99 PRO A C 1
ATOM 765 O O . PRO A 1 99 ? 7.209 -14.162 3.195 1.00 87.50 99 PRO A O 1
ATOM 768 N N . LEU A 1 100 ? 6.158 -15.431 4.716 1.00 90.12 100 LEU A N 1
ATOM 769 C CA . LEU A 1 100 ? 4.826 -15.104 4.211 1.00 90.12 100 LEU A CA 1
ATOM 770 C C . LEU A 1 100 ? 4.507 -13.642 4.538 1.00 90.12 100 LEU A C 1
ATOM 772 O O . LEU A 1 100 ? 4.830 -13.159 5.626 1.00 90.12 100 LEU A O 1
ATOM 776 N N . LEU A 1 101 ? 3.881 -12.942 3.594 1.00 91.50 101 LEU A N 1
ATOM 777 C CA . LEU A 1 101 ? 3.386 -11.596 3.856 1.00 91.50 101 LEU A CA 1
ATOM 778 C C . LEU A 1 101 ? 2.121 -11.684 4.723 1.00 91.50 101 LEU A C 1
ATOM 780 O O . LEU A 1 101 ? 1.301 -12.581 4.499 1.00 91.50 101 LEU A O 1
ATOM 784 N N . PRO A 1 102 ? 1.938 -10.772 5.695 1.00 91.38 102 PRO A N 1
ATOM 785 C CA . PRO A 1 102 ? 0.665 -10.618 6.392 1.00 91.38 102 PRO A CA 1
ATOM 786 C C . PRO A 1 102 ? -0.503 -10.468 5.411 1.00 91.38 102 PRO A C 1
ATOM 788 O O . PRO A 1 102 ? -0.333 -9.954 4.311 1.00 91.38 102 PRO A O 1
ATOM 791 N N . LEU A 1 103 ? -1.713 -10.863 5.804 1.00 90.31 103 LEU A N 1
ATOM 792 C CA . LEU A 1 103 ? -2.908 -10.753 4.955 1.00 90.31 103 LEU A CA 1
ATOM 793 C C . LEU A 1 103 ? -3.478 -9.323 4.933 1.00 90.31 103 LEU A C 1
ATOM 795 O O . LEU A 1 103 ? -4.652 -9.100 5.223 1.00 90.31 103 LEU A O 1
ATOM 799 N N . TRP A 1 104 ? -2.643 -8.337 4.610 1.00 91.38 104 TRP A N 1
ATOM 800 C CA . TRP A 1 104 ? -3.079 -6.954 4.439 1.00 91.38 104 TRP A CA 1
ATOM 801 C C . TRP A 1 104 ? -3.645 -6.714 3.039 1.00 91.38 104 TRP A C 1
ATOM 803 O O . TRP A 1 104 ? -3.349 -7.422 2.071 1.00 91.38 104 TRP A O 1
ATOM 813 N N . SER A 1 105 ? -4.469 -5.677 2.910 1.00 91.94 105 SER A N 1
ATOM 814 C CA . SER A 1 105 ? -5.067 -5.276 1.638 1.00 91.94 105 SER A CA 1
ATOM 815 C C . SER A 1 105 ? -4.086 -4.477 0.775 1.00 91.94 105 SER A C 1
ATOM 817 O O . SER A 1 105 ? -4.356 -3.334 0.413 1.00 91.94 105 SER A O 1
ATOM 819 N N . TYR A 1 106 ? -2.946 -5.086 0.436 1.00 96.62 106 TYR A N 1
ATOM 820 C CA . TYR A 1 106 ? -1.930 -4.472 -0.416 1.00 96.62 106 TYR A CA 1
ATOM 821 C C . TYR A 1 106 ? -2.521 -4.044 -1.763 1.00 96.62 106 TYR A C 1
ATOM 823 O O . TYR A 1 106 ? -3.202 -4.840 -2.417 1.00 96.62 106 TYR A O 1
ATOM 831 N N . THR A 1 107 ? -2.220 -2.815 -2.176 1.00 98.38 107 THR A N 1
ATOM 832 C CA . THR A 1 107 ? -2.511 -2.271 -3.507 1.00 98.38 107 THR A CA 1
ATOM 833 C C . THR A 1 107 ? -1.234 -1.837 -4.228 1.00 98.38 107 THR A C 1
ATOM 83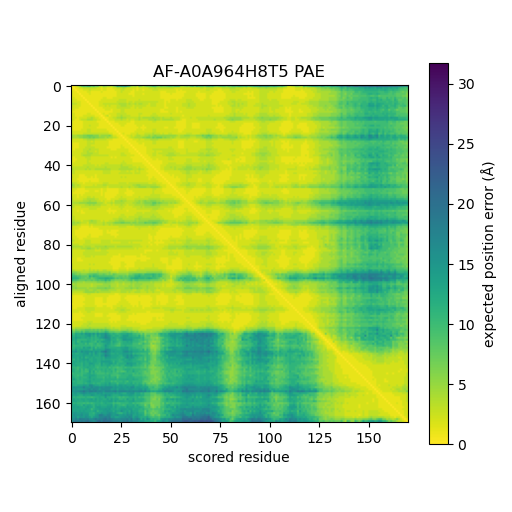5 O O . THR A 1 107 ? -0.226 -1.510 -3.588 1.00 98.38 107 THR A O 1
ATOM 838 N N . ALA A 1 108 ? -1.276 -1.849 -5.563 1.00 98.56 108 ALA A N 1
ATOM 839 C CA . ALA A 1 108 ? -0.235 -1.271 -6.403 1.00 98.56 108 ALA A CA 1
ATOM 840 C C . ALA A 1 108 ? -0.077 0.231 -6.143 1.00 98.56 108 ALA A C 1
ATOM 842 O O . ALA A 1 108 ? -1.054 0.950 -5.931 1.00 98.56 108 ALA A O 1
ATOM 843 N N . LEU A 1 109 ? 1.167 0.700 -6.208 1.00 98.62 109 LEU A N 1
ATOM 844 C CA . LEU A 1 109 ? 1.525 2.102 -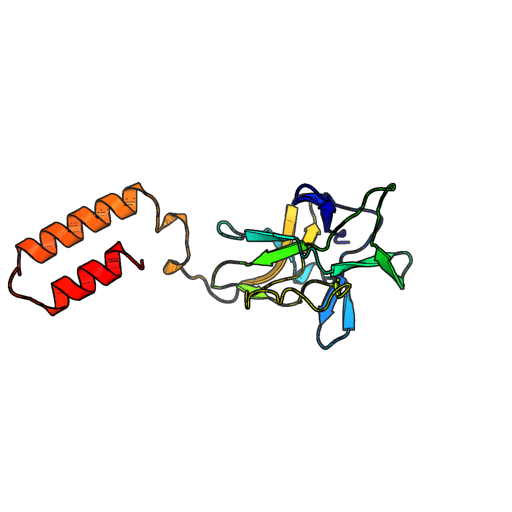6.054 1.00 98.62 109 LEU A CA 1
ATOM 845 C C . LEU A 1 109 ? 2.133 2.653 -7.341 1.00 98.62 109 LEU A C 1
ATOM 847 O O . LEU A 1 109 ? 2.897 1.973 -8.027 1.00 98.62 109 LEU A O 1
ATOM 851 N N . ALA A 1 110 ? 1.852 3.920 -7.622 1.00 98.56 110 ALA A N 1
ATOM 852 C CA . ALA A 1 110 ? 2.497 4.667 -8.689 1.00 98.56 110 ALA A CA 1
ATOM 853 C C . ALA A 1 110 ? 2.740 6.117 -8.272 1.00 98.56 110 ALA A C 1
ATOM 855 O O . ALA A 1 110 ? 1.989 6.696 -7.485 1.00 98.56 110 ALA A O 1
ATOM 856 N N . TRP A 1 111 ? 3.777 6.723 -8.837 1.00 98.44 111 TRP A N 1
ATOM 857 C CA . TRP A 1 111 ? 3.953 8.162 -8.775 1.00 98.44 111 TRP A CA 1
ATOM 858 C C . TRP A 1 111 ? 3.175 8.802 -9.918 1.00 98.44 111 TRP A C 1
ATOM 860 O O . TRP A 1 111 ? 3.354 8.470 -11.094 1.00 98.44 111 TRP A O 1
ATOM 870 N N . HIS A 1 112 ? 2.268 9.711 -9.580 1.00 98.12 112 HIS A N 1
ATOM 871 C CA . HIS A 1 112 ? 1.426 10.369 -10.565 1.00 98.12 112 HIS A CA 1
ATOM 872 C C . HIS A 1 112 ? 1.086 11.788 -10.116 1.00 98.12 112 HIS A C 1
ATOM 874 O O . HIS A 1 112 ? 0.667 12.010 -8.983 1.00 98.12 112 HIS A O 1
ATOM 880 N N . LYS A 1 113 ? 1.281 12.765 -11.013 1.00 95.94 113 LYS A N 1
ATOM 881 C CA . LYS A 1 113 ? 0.963 14.189 -10.781 1.00 95.94 113 LYS A CA 1
ATOM 882 C C . LYS A 1 113 ? 1.531 14.738 -9.457 1.00 95.94 113 LYS A C 1
ATOM 884 O O . LYS A 1 113 ? 0.855 15.461 -8.731 1.00 95.94 113 LYS A O 1
ATOM 889 N N . GLY A 1 114 ? 2.781 14.386 -9.148 1.00 96.38 114 GLY A N 1
ATOM 890 C CA . GLY A 1 114 ? 3.491 14.888 -7.966 1.00 96.38 114 GLY A CA 1
ATOM 891 C C . GLY A 1 114 ? 3.089 14.230 -6.643 1.00 96.38 114 GLY A C 1
ATOM 892 O O . GLY A 1 114 ? 3.375 14.788 -5.585 1.00 96.38 114 GLY A O 1
ATOM 893 N N . ARG A 1 115 ? 2.386 13.091 -6.681 1.00 97.62 115 ARG A N 1
ATOM 894 C CA . ARG A 1 115 ? 1.903 12.381 -5.492 1.00 97.62 115 ARG A CA 1
ATOM 895 C C . ARG A 1 115 ? 2.138 10.879 -5.611 1.00 97.62 115 ARG A C 1
ATOM 897 O O . ARG A 1 115 ? 2.162 10.327 -6.712 1.00 97.62 115 ARG A O 1
ATOM 904 N N . ILE A 1 116 ? 2.266 10.226 -4.458 1.00 98.31 116 ILE A N 1
ATOM 905 C CA . ILE A 1 116 ? 2.142 8.771 -4.350 1.00 98.31 116 ILE A CA 1
ATOM 906 C C . ILE A 1 116 ? 0.652 8.438 -4.409 1.00 98.31 116 ILE A C 1
ATOM 908 O O . ILE A 1 116 ? -0.136 8.943 -3.604 1.00 98.31 116 ILE A O 1
ATOM 912 N N . CYS A 1 117 ? 0.280 7.591 -5.360 1.00 98.56 117 CYS A N 1
ATOM 913 C CA . CYS A 1 117 ? -1.089 7.154 -5.580 1.00 98.56 117 CYS A CA 1
ATOM 914 C C . CYS A 1 117 ? -1.188 5.630 -5.476 1.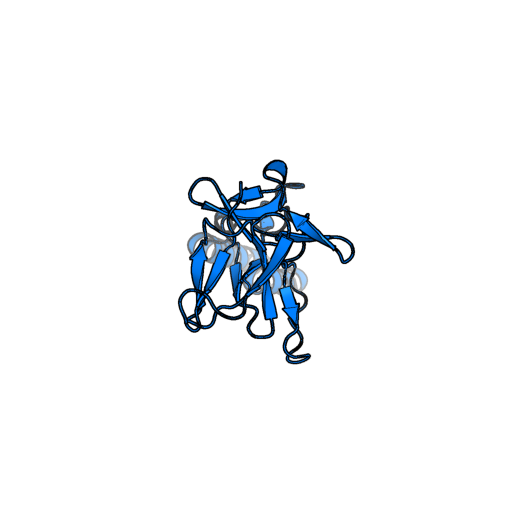00 98.56 117 CYS A C 1
ATOM 916 O O . CYS A 1 117 ? -0.272 4.924 -5.900 1.00 98.56 117 CYS A O 1
ATOM 918 N N . GLY A 1 118 ? -2.305 5.138 -4.941 1.00 98.38 118 GLY A N 1
ATOM 919 C CA . GLY A 1 118 ? -2.668 3.721 -4.938 1.00 98.38 118 GLY A CA 1
ATOM 920 C C . GLY A 1 118 ? -3.679 3.391 -6.034 1.00 98.38 118 GLY A C 1
ATOM 921 O O . GLY A 1 118 ? -4.481 4.249 -6.403 1.00 98.38 118 GLY A O 1
ATOM 922 N N . ALA A 1 119 ? -3.637 2.157 -6.542 1.00 98.38 119 ALA A N 1
ATOM 923 C CA . ALA A 1 119 ? -4.619 1.625 -7.487 1.00 98.38 119 ALA A CA 1
ATOM 924 C C . ALA A 1 119 ? -5.889 1.184 -6.739 1.00 98.38 119 ALA A C 1
ATOM 926 O O . ALA A 1 119 ? -5.959 0.080 -6.182 1.00 98.38 119 ALA A O 1
ATOM 927 N N . ALA A 1 120 ? -6.870 2.072 -6.641 1.00 97.69 120 ALA A N 1
ATOM 928 C CA . ALA A 1 120 ? -8.070 1.850 -5.852 1.00 97.69 120 ALA A CA 1
ATOM 929 C C . ALA A 1 120 ? -9.230 2.751 -6.281 1.00 97.69 120 ALA A C 1
ATOM 931 O O . ALA A 1 120 ? -9.047 3.781 -6.919 1.00 97.69 120 ALA A O 1
ATOM 932 N N . GLU A 1 121 ? -10.426 2.396 -5.830 1.00 96.19 121 GLU A N 1
ATOM 933 C CA . GLU A 1 121 ? -11.635 3.196 -5.966 1.00 96.19 121 GLU A CA 1
ATOM 934 C C . GLU A 1 121 ? -12.263 3.439 -4.590 1.00 96.19 121 GLU A C 1
ATOM 936 O O . GLU A 1 121 ? -12.362 2.526 -3.766 1.00 96.19 121 GLU A O 1
ATOM 941 N N . LEU A 1 122 ? -12.686 4.678 -4.325 1.00 94.19 122 L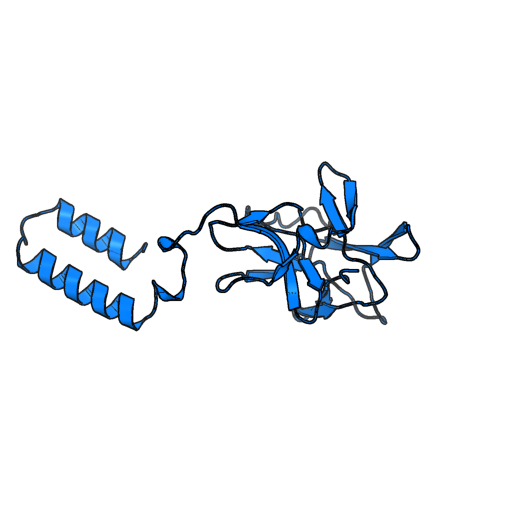EU A N 1
ATOM 942 C CA . LEU A 1 122 ? -13.457 5.007 -3.127 1.00 94.19 122 LEU A CA 1
ATOM 943 C C . LEU A 1 122 ? -14.908 4.562 -3.335 1.00 94.19 122 LEU A C 1
ATOM 945 O O . LEU A 1 122 ? -15.661 5.228 -4.041 1.00 94.19 122 LEU A O 1
ATOM 949 N N . VAL A 1 123 ? -15.309 3.473 -2.686 1.00 94.44 123 VAL A N 1
ATOM 950 C CA . VAL A 1 123 ? -16.659 2.897 -2.820 1.00 94.44 123 VAL A CA 1
ATOM 951 C C . VAL A 1 123 ? -17.588 3.287 -1.673 1.00 94.44 123 VAL A C 1
ATOM 953 O O . VAL A 1 123 ? -18.807 3.261 -1.820 1.00 94.44 123 VAL A O 1
ATOM 956 N N . ALA A 1 124 ? -17.032 3.667 -0.523 1.00 90.81 124 ALA A N 1
ATOM 957 C CA . ALA A 1 124 ? -17.805 4.116 0.625 1.00 90.81 124 ALA A CA 1
ATOM 958 C C . ALA A 1 124 ? -17.006 5.114 1.457 1.00 90.81 124 ALA A C 1
ATOM 960 O O . ALA A 1 124 ? -15.817 4.928 1.702 1.00 90.81 124 ALA A O 1
ATOM 961 N N . ARG A 1 125 ? -17.672 6.153 1.960 1.00 84.88 125 ARG A N 1
ATOM 962 C CA . ARG A 1 125 ? -17.100 6.984 3.021 1.00 84.88 125 ARG A CA 1
ATOM 963 C C . ARG A 1 125 ? -17.329 6.278 4.349 1.00 84.88 125 ARG A C 1
ATOM 965 O O . ARG A 1 125 ? -18.467 5.934 4.661 1.00 84.88 125 ARG A O 1
ATOM 972 N N . ASN A 1 126 ? -16.269 6.082 5.125 1.00 77.38 126 ASN A N 1
ATOM 973 C CA . ASN A 1 126 ? -16.363 5.471 6.443 1.00 77.38 126 ASN A CA 1
ATOM 974 C C . ASN A 1 126 ? -15.847 6.435 7.521 1.00 77.38 126 ASN A C 1
ATOM 976 O O . ASN A 1 126 ? -14.656 6.410 7.820 1.00 77.38 126 ASN A O 1
ATOM 980 N N . PRO A 1 127 ? -16.726 7.244 8.143 1.00 77.38 127 PRO A N 1
ATOM 981 C CA . PRO A 1 127 ? -16.333 8.141 9.229 1.00 77.38 127 PRO A CA 1
ATOM 982 C C . PRO A 1 127 ? -15.657 7.408 10.393 1.00 77.38 127 PRO A C 1
ATOM 984 O O . PRO A 1 127 ? -14.786 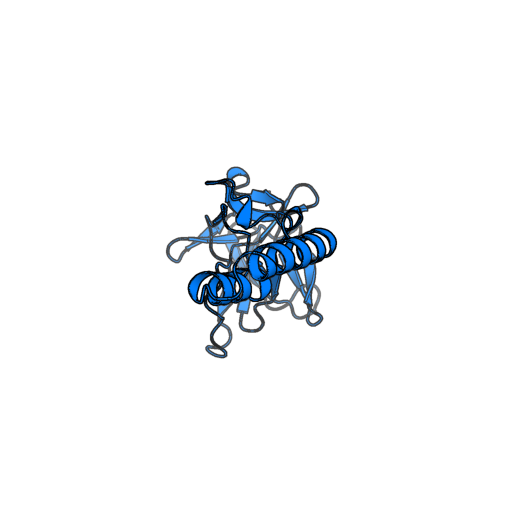7.955 11.047 1.00 77.38 127 PRO A O 1
ATOM 987 N N . LYS A 1 128 ? -15.990 6.134 10.640 1.00 73.81 128 LYS A N 1
ATOM 988 C CA . LYS A 1 128 ? -15.345 5.367 11.718 1.00 73.81 128 LYS A CA 1
ATOM 989 C C . LYS A 1 128 ? -13.872 5.059 11.446 1.00 73.81 128 LYS A C 1
ATOM 991 O O . LYS A 1 128 ? -13.170 4.693 12.373 1.00 73.81 128 LYS A O 1
ATOM 996 N N . ALA A 1 129 ? -13.429 5.147 10.195 1.00 70.88 129 ALA A N 1
ATOM 997 C CA . ALA A 1 129 ? -12.037 4.943 9.807 1.00 70.88 129 ALA A CA 1
ATOM 998 C C . ALA A 1 129 ? -11.302 6.270 9.563 1.00 70.88 129 ALA A C 1
ATOM 1000 O O . ALA A 1 129 ? -10.176 6.249 9.071 1.00 70.88 129 ALA A O 1
ATOM 1001 N N . ASP A 1 130 ? -11.940 7.407 9.857 1.00 77.94 130 ASP A N 1
ATOM 1002 C CA . ASP A 1 130 ? -11.333 8.724 9.715 1.00 77.94 130 ASP A CA 1
ATOM 1003 C C . ASP A 1 130 ? -10.351 8.969 10.873 1.00 77.94 130 ASP A C 1
ATOM 1005 O O . ASP A 1 130 ? -10.787 9.016 12.026 1.00 77.94 130 ASP A O 1
ATOM 1009 N N . PRO A 1 131 ? -9.042 9.138 10.610 1.00 73.69 131 PRO A N 1
ATOM 1010 C CA . PRO A 1 131 ? -8.066 9.400 11.664 1.00 73.69 131 PRO A CA 1
ATOM 1011 C C . PRO A 1 131 ? -8.366 10.671 12.470 1.00 73.69 131 PRO A C 1
ATOM 1013 O O . PRO A 1 131 ? -8.004 10.748 13.642 1.00 73.69 131 PRO A O 1
ATOM 1016 N N . GLU A 1 132 ? -9.038 11.666 11.878 1.00 77.75 132 GLU A N 1
ATOM 1017 C CA . GLU A 1 132 ? -9.421 12.895 12.588 1.00 77.75 132 GLU A CA 1
ATOM 1018 C C . GLU A 1 132 ? -10.527 12.665 13.629 1.00 77.75 132 GLU A C 1
ATOM 1020 O O . GLU A 1 132 ? -10.703 13.486 14.533 1.00 77.75 132 GLU A O 1
ATOM 1025 N N . LEU A 1 133 ? -11.266 11.556 13.512 1.00 76.25 133 LEU A N 1
ATOM 1026 C CA . LEU A 1 133 ? -12.297 11.127 14.461 1.00 76.25 133 LEU A CA 1
ATOM 1027 C C . LEU A 1 133 ? -11.756 10.232 15.593 1.00 76.25 133 LEU A C 1
ATOM 1029 O O . LEU A 1 133 ? -12.538 9.789 16.437 1.00 76.25 133 LEU A O 1
ATOM 1033 N N . HIS A 1 134 ? -10.432 10.050 15.646 1.00 77.06 134 HIS A N 1
ATOM 1034 C CA . HIS A 1 134 ? -9.709 9.297 16.678 1.00 77.06 134 HIS A CA 1
ATOM 1035 C C . HIS A 1 134 ? -8.472 10.057 17.173 1.00 77.06 134 HIS A C 1
ATOM 1037 O O . HIS A 1 134 ? -7.385 9.502 17.336 1.00 77.06 134 HIS A O 1
ATOM 1043 N N . SER A 1 135 ? -8.607 11.375 17.350 1.00 81.62 135 SER A N 1
ATOM 1044 C CA . SER A 1 135 ? -7.504 12.200 17.850 1.00 81.62 135 SER A CA 1
ATOM 1045 C C . SER A 1 135 ? -7.270 11.978 19.356 1.00 81.62 135 SER A C 1
ATOM 1047 O O . SER A 1 135 ? -8.219 11.687 20.091 1.00 81.62 135 SER A O 1
ATOM 1049 N N . PRO A 1 136 ? -6.051 12.221 19.881 1.00 84.38 136 PRO A N 1
ATOM 1050 C CA . PRO A 1 136 ? -5.785 12.130 21.320 1.00 84.38 136 PRO A CA 1
ATOM 1051 C C . PRO A 1 136 ? -6.719 12.993 22.188 1.00 84.38 136 PRO A C 1
ATOM 1053 O O . PRO A 1 136 ? -6.992 12.669 23.346 1.00 84.38 136 PRO A O 1
ATOM 1056 N N . GLU A 1 137 ? -7.203 14.123 21.669 1.00 87.12 137 GLU A N 1
ATOM 1057 C CA . GLU A 1 137 ? -8.187 14.978 22.340 1.00 87.12 137 GLU A CA 1
ATOM 1058 C C . GLU A 1 137 ? -9.570 14.325 22.396 1.00 87.12 137 GLU A C 1
ATOM 1060 O O . GLU A 1 137 ? -10.251 14.402 23.424 1.00 87.12 137 GLU A O 1
ATOM 1065 N N . GLN A 1 138 ? -9.989 13.678 21.310 1.00 85.88 138 GLN A N 1
ATOM 1066 C CA . GLN A 1 138 ? -11.256 12.958 21.262 1.00 85.88 138 GLN A CA 1
ATOM 1067 C C . GLN A 1 138 ? -11.224 11.711 22.145 1.00 85.88 138 GLN A C 1
ATOM 1069 O O . GLN A 1 138 ? -12.188 11.490 22.876 1.00 85.88 138 GLN A O 1
ATOM 1074 N N . ASP A 1 139 ? -10.100 10.996 22.204 1.00 87.38 139 ASP A N 1
ATOM 1075 C CA . ASP A 1 139 ? -9.893 9.871 23.124 1.00 87.38 139 ASP A CA 1
ATOM 1076 C C . ASP A 1 139 ? -10.044 10.299 24.589 1.00 87.38 139 ASP A C 1
ATOM 1078 O O . ASP A 1 139 ? -10.763 9.675 25.375 1.00 87.38 139 ASP A O 1
ATOM 1082 N N . LYS A 1 140 ? -9.429 11.427 24.971 1.00 89.94 140 LYS A N 1
ATOM 1083 C CA . LYS A 1 140 ? -9.573 11.997 26.324 1.00 89.94 140 LYS A CA 1
ATOM 1084 C C . LYS A 1 140 ? -11.020 12.378 26.634 1.00 89.94 140 LYS A C 1
ATOM 1086 O O . LYS A 1 140 ? -11.506 12.162 27.752 1.00 89.94 140 LYS A O 1
ATOM 1091 N N . ARG A 1 141 ? -11.724 12.948 25.652 1.00 92.69 141 ARG A N 1
ATOM 1092 C CA . ARG A 1 141 ? -13.144 13.287 25.788 1.00 92.69 141 ARG A CA 1
ATOM 1093 C C . ARG A 1 141 ? -13.992 12.025 25.949 1.00 92.69 141 ARG A C 1
ATOM 1095 O O . ARG A 1 141 ? -14.859 11.996 26.822 1.00 92.69 141 ARG A O 1
ATOM 1102 N N . LEU A 1 142 ? -13.722 10.985 25.164 1.00 91.94 142 LEU A N 1
ATOM 1103 C CA . LEU A 1 142 ? -14.403 9.696 25.236 1.00 91.94 142 LEU A CA 1
ATOM 1104 C C . LEU A 1 142 ? -14.212 9.045 26.610 1.00 91.94 142 LEU A C 1
ATOM 1106 O O . LEU A 1 142 ? -15.201 8.682 27.246 1.00 91.94 142 LEU A O 1
ATOM 1110 N N . ALA A 1 143 ? -12.980 9.003 27.125 1.00 93.94 143 ALA A N 1
ATOM 1111 C CA . ALA A 1 143 ? -12.678 8.498 28.466 1.00 93.94 143 ALA A CA 1
ATOM 1112 C C . ALA A 1 143 ? -13.479 9.220 29.562 1.00 93.94 143 ALA A C 1
ATOM 1114 O O . ALA A 1 143 ? -14.039 8.580 30.458 1.00 93.94 143 ALA A O 1
ATOM 1115 N N . THR A 1 144 ? -13.603 10.547 29.459 1.00 95.75 144 THR A N 1
ATOM 1116 C CA . THR A 1 144 ? -14.417 11.349 30.386 1.00 95.75 144 THR A CA 1
ATOM 1117 C C . THR A 1 144 ? -15.895 10.951 30.330 1.00 95.75 144 THR A C 1
ATOM 1119 O O . THR A 1 144 ? -16.489 10.648 31.368 1.00 95.75 144 THR A O 1
ATOM 1122 N N . LEU A 1 145 ? -16.480 10.887 29.128 1.00 95.50 145 LEU A N 1
ATOM 1123 C CA . LEU A 1 145 ? -17.893 10.542 28.920 1.00 95.50 145 LEU A CA 1
ATOM 1124 C C . LEU A 1 145 ? -18.218 9.114 29.378 1.00 95.50 145 LEU A C 1
ATOM 1126 O O . LEU A 1 145 ? -19.245 8.877 30.019 1.00 95.50 145 LEU A O 1
ATOM 1130 N N . VAL A 1 146 ? -17.326 8.162 29.094 1.00 95.81 146 VAL A N 1
ATOM 1131 C CA . VAL A 1 146 ? -17.443 6.776 29.563 1.00 95.81 146 VAL A CA 1
ATOM 1132 C C . VAL A 1 146 ? -17.430 6.733 31.093 1.00 95.81 146 VAL A C 1
ATOM 1134 O O . VAL A 1 146 ? -18.298 6.100 31.699 1.00 95.81 146 VAL A O 1
ATOM 1137 N N . GLY A 1 147 ? -16.512 7.464 31.735 1.00 95.62 147 GLY A N 1
ATOM 1138 C CA . GLY A 1 147 ? -16.448 7.568 33.193 1.00 95.62 147 GLY A CA 1
ATOM 1139 C C . GLY A 1 147 ? -17.722 8.150 33.814 1.00 95.62 147 GLY A C 1
ATOM 1140 O O . GLY A 1 147 ? -18.232 7.623 34.803 1.00 95.62 147 GLY A O 1
ATOM 1141 N N . GLU A 1 148 ? -18.285 9.204 33.221 1.00 96.38 148 GLU A N 1
ATOM 1142 C CA . GLU A 1 148 ? -19.566 9.779 33.651 1.00 96.38 148 GLU A CA 1
ATOM 1143 C C . GLU A 1 148 ? -20.727 8.793 33.508 1.00 96.38 148 GLU A C 1
ATOM 1145 O O . GLU A 1 148 ? -21.546 8.662 34.424 1.00 96.38 148 GLU A O 1
ATOM 1150 N N . ARG A 1 149 ? -20.788 8.064 32.387 1.00 96.00 149 ARG A N 1
ATOM 1151 C CA . ARG A 1 149 ? -21.841 7.079 32.122 1.00 96.00 149 ARG A CA 1
ATOM 1152 C C . ARG A 1 149 ? -21.814 5.930 33.127 1.00 96.00 149 ARG A C 1
ATOM 1154 O O . ARG A 1 149 ? -22.879 5.535 33.604 1.00 96.00 149 ARG A O 1
ATOM 1161 N N . LEU A 1 150 ? -20.622 5.435 33.466 1.00 96.50 150 LEU A N 1
ATOM 1162 C CA . LEU A 1 150 ? -20.427 4.373 34.457 1.00 96.50 150 LEU A CA 1
ATOM 1163 C C . LEU A 1 150 ? -20.798 4.823 35.872 1.00 96.50 150 LEU A C 1
ATOM 1165 O O . LEU A 1 150 ? -21.420 4.056 36.603 1.00 96.50 150 LEU A O 1
ATOM 1169 N N . ARG A 1 151 ? -20.481 6.070 36.253 1.00 96.50 151 ARG A N 1
ATOM 1170 C CA . ARG A 1 151 ? -20.867 6.621 37.566 1.00 96.50 151 ARG A CA 1
ATOM 1171 C C . ARG A 1 151 ? -22.382 6.715 37.751 1.00 96.50 151 ARG A C 1
ATOM 1173 O O . ARG A 1 151 ? -22.855 6.555 38.870 1.00 96.50 151 ARG A O 1
ATOM 1180 N N . ARG A 1 152 ? -23.142 6.955 36.676 1.00 96.44 152 ARG A N 1
ATOM 1181 C CA . ARG A 1 152 ? -24.616 7.005 36.725 1.00 96.44 152 ARG A CA 1
ATOM 1182 C C . ARG A 1 152 ? -25.261 5.628 36.905 1.00 96.44 152 ARG A C 1
ATOM 1184 O O . ARG A 1 152 ? -26.350 5.549 37.457 1.00 96.44 152 ARG A O 1
ATOM 1191 N N . GLU A 1 153 ? -24.606 4.556 36.457 1.00 95.88 153 GLU A N 1
ATOM 1192 C CA . GLU A 1 153 ? -25.131 3.183 36.518 1.00 95.88 153 GLU A CA 1
ATOM 1193 C C . GLU A 1 153 ? -24.051 2.161 36.939 1.00 95.88 153 GLU A C 1
ATOM 1195 O O . GLU A 1 153 ? -23.697 1.260 36.171 1.00 95.88 153 GLU A O 1
ATOM 1200 N N . PRO A 1 154 ? -23.522 2.245 38.173 1.00 93.00 154 PRO A N 1
ATOM 1201 C CA . PRO A 1 154 ? -22.361 1.453 38.595 1.00 93.00 154 PRO A CA 1
ATOM 1202 C C . PRO A 1 154 ? -22.630 -0.063 38.633 1.00 93.00 154 PRO A C 1
ATOM 1204 O O . PRO A 1 154 ? -21.722 -0.877 38.448 1.00 93.00 154 PRO A O 1
ATOM 1207 N N . GLY A 1 155 ? -23.890 -0.466 38.830 1.00 95.19 155 GLY A N 1
ATOM 1208 C CA . GLY A 1 155 ? -24.308 -1.872 38.837 1.00 95.19 155 GLY A CA 1
ATOM 1209 C C . GL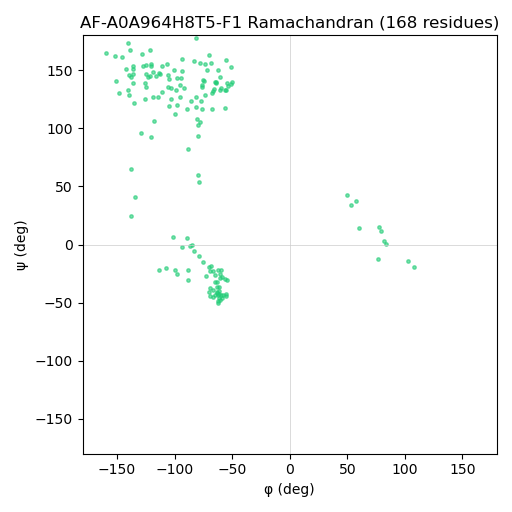Y A 1 155 ? -24.382 -2.517 37.448 1.00 95.19 155 GLY A C 1
ATOM 1210 O O . GLY A 1 155 ? -24.408 -3.745 37.343 1.00 95.19 155 GLY A O 1
ATOM 1211 N N . ASN A 1 156 ? -24.376 -1.728 36.372 1.00 96.38 156 ASN A N 1
ATOM 1212 C CA . ASN A 1 156 ? -24.643 -2.224 35.028 1.00 96.38 156 ASN A CA 1
ATOM 1213 C C . ASN A 1 156 ? -23.400 -2.903 34.420 1.00 96.38 156 ASN A C 1
ATOM 1215 O O . ASN A 1 156 ? -22.441 -2.264 33.981 1.00 96.38 156 ASN A O 1
ATOM 1219 N N . ARG A 1 157 ? -23.406 -4.241 34.407 1.00 95.94 157 ARG A N 1
ATOM 1220 C CA . ARG A 1 157 ? -22.298 -5.064 33.887 1.00 95.94 157 ARG A CA 1
ATOM 1221 C C . ARG A 1 157 ? -22.085 -4.894 32.380 1.00 95.94 157 ARG A C 1
ATOM 1223 O O . ARG A 1 157 ? -20.942 -4.957 31.937 1.00 95.94 157 ARG A O 1
ATOM 1230 N N . LEU A 1 158 ? -23.152 -4.650 31.616 1.00 96.12 158 LEU A N 1
ATOM 1231 C CA . LEU A 1 158 ? -23.055 -4.409 30.176 1.00 96.12 158 LEU A CA 1
ATOM 1232 C C . LEU A 1 158 ? -22.318 -3.097 29.898 1.00 96.12 158 LEU A C 1
ATOM 1234 O O . LEU A 1 158 ? -21.400 -3.080 29.084 1.00 96.12 158 LEU A O 1
ATOM 1238 N N . LEU A 1 159 ? -22.651 -2.023 30.623 1.00 95.75 159 LEU A N 1
ATOM 1239 C CA . LEU A 1 159 ? -21.955 -0.741 30.471 1.00 95.75 159 LEU A CA 1
ATOM 1240 C C . LEU A 1 159 ? -20.467 -0.844 30.820 1.00 95.75 159 LEU A C 1
ATOM 1242 O O . LEU A 1 159 ? -19.652 -0.242 30.130 1.00 95.75 159 LEU A O 1
ATOM 1246 N N . ARG A 1 160 ? -20.091 -1.650 31.823 1.00 94.38 160 ARG A N 1
ATOM 1247 C CA . ARG A 1 160 ? -18.674 -1.923 32.127 1.00 94.38 160 ARG A CA 1
ATOM 1248 C C . ARG A 1 160 ? -17.938 -2.611 30.975 1.00 94.38 160 ARG A C 1
ATOM 1250 O O . ARG A 1 160 ? -16.814 -2.225 30.673 1.00 94.38 160 ARG A O 1
ATOM 1257 N N . GLN A 1 161 ? -18.557 -3.591 30.315 1.00 95.06 161 GLN A N 1
ATOM 1258 C CA . GLN A 1 161 ? -17.947 -4.245 29.153 1.00 95.06 161 GLN A CA 1
ATOM 1259 C C . GLN A 1 161 ? -17.863 -3.298 27.948 1.00 95.06 161 GLN A C 1
ATOM 1261 O O . GLN A 1 161 ? -16.823 -3.225 27.302 1.00 95.06 161 GLN A O 1
ATOM 1266 N N . LEU A 1 162 ? -18.932 -2.550 27.661 1.00 95.12 162 LEU A N 1
ATOM 1267 C CA . LEU A 1 162 ? -18.949 -1.586 26.560 1.00 95.12 162 LEU A CA 1
ATOM 1268 C C . LEU A 1 162 ? -17.927 -0.463 26.763 1.00 95.12 162 LEU A C 1
ATOM 1270 O O . LEU A 1 162 ? -17.296 -0.053 25.798 1.00 95.12 162 LEU A O 1
ATOM 1274 N N . ALA A 1 163 ? -17.718 -0.015 28.004 1.00 94.12 163 ALA A N 1
ATOM 1275 C CA . ALA A 1 163 ? -16.665 0.936 28.348 1.00 94.12 163 ALA A CA 1
ATOM 1276 C C . ALA A 1 163 ? -15.278 0.412 27.966 1.00 94.12 163 ALA A C 1
ATOM 1278 O O . ALA A 1 163 ? -14.490 1.143 27.382 1.00 94.12 163 ALA A O 1
ATOM 1279 N N . ARG A 1 164 ? -15.000 -0.867 28.243 1.00 91.75 164 ARG A N 1
ATOM 1280 C CA . ARG A 1 164 ? -13.750 -1.506 27.829 1.00 91.75 164 ARG A CA 1
ATOM 1281 C C . ARG A 1 164 ? -13.622 -1.544 26.307 1.00 91.75 164 ARG A C 1
ATOM 1283 O O . ARG A 1 164 ? -12.609 -1.119 25.770 1.00 91.75 164 ARG A O 1
ATOM 1290 N N . CYS A 1 165 ? -14.671 -1.995 25.617 1.00 90.62 165 CYS A N 1
ATOM 1291 C CA . CYS A 1 165 ? -14.701 -2.020 24.155 1.00 90.62 165 CYS A CA 1
ATOM 1292 C C . CYS A 1 165 ? -14.425 -0.640 23.542 1.00 90.62 165 CYS A C 1
ATOM 1294 O O . CYS A 1 165 ? -13.638 -0.538 22.612 1.00 90.62 165 CYS A O 1
ATOM 1296 N N . ALA A 1 166 ? -15.039 0.408 24.089 1.00 88.56 166 ALA A N 1
ATOM 1297 C CA . ALA A 1 166 ? -14.939 1.769 23.579 1.00 88.56 166 ALA A CA 1
ATOM 1298 C C . ALA A 1 166 ? -13.641 2.506 23.947 1.00 88.56 166 ALA A C 1
ATOM 1300 O O . ALA A 1 166 ? -13.455 3.605 23.454 1.00 88.56 166 ALA A O 1
ATOM 1301 N N . LEU A 1 167 ? -12.801 1.977 24.843 1.00 89.25 167 LEU A N 1
ATOM 1302 C CA . LEU A 1 167 ? -11.542 2.627 25.247 1.00 89.25 167 LEU A CA 1
ATOM 1303 C C . LEU A 1 167 ? -10.295 1.847 24.825 1.00 89.25 167 LEU A C 1
ATOM 1305 O O . LEU A 1 167 ? -9.208 2.415 24.788 1.00 89.25 167 LEU A O 1
ATOM 1309 N N . GLU A 1 168 ? -10.435 0.544 24.573 1.00 85.69 168 GLU A N 1
ATOM 1310 C CA . GLU A 1 168 ? -9.321 -0.334 24.193 1.00 85.69 168 GLU A CA 1
ATOM 1311 C C . GLU A 1 168 ? -9.353 -0.740 22.710 1.00 85.69 168 GLU A C 1
ATOM 1313 O O . GLU A 1 168 ? -8.329 -1.175 22.188 1.00 85.69 168 GLU A O 1
ATOM 1318 N N . TYR A 1 169 ? -10.506 -0.642 22.037 1.00 75.06 169 TYR A N 1
ATOM 1319 C CA . TYR A 1 169 ? -10.716 -1.178 20.683 1.00 75.06 169 TYR A CA 1
ATOM 1320 C C . TYR A 1 169 ? -11.499 -0.222 19.762 1.00 75.06 169 TYR A C 1
ATOM 1322 O O . TYR A 1 169 ? -12.191 -0.696 18.854 1.00 75.06 169 TYR A O 1
ATOM 1330 N N . HIS A 1 170 ? -11.473 1.085 20.040 1.00 61.41 170 HIS A N 1
ATOM 1331 C CA . HIS A 1 170 ? -12.209 2.098 19.275 1.00 61.41 170 HIS A CA 1
ATOM 1332 C C . HIS A 1 170 ? -11.432 2.645 18.081 1.00 61.41 170 HIS A C 1
ATOM 1334 O O . HIS A 1 170 ? -10.183 2.596 18.101 1.00 61.41 170 HIS A O 1
#

Secondary structure (DSSP, 8-state):
-PEEEEE-TT--EEEEEEEEEEEEETTEEEEPPGGGEEEPPTT-EEEE-TTEEEEEEETTEEEEESEETTEE-B-EEEE--TTEEESSEE-EEES-S-SPPPS---EEEEEETTEEEEEEEE----GGG-GGGG-HHHHHHHHHHHHHHHHH-TT-HHHHHHHHHHHH--